Protein AF-A0AAN4SGS4-F1 (afdb_monomer_lite)

Organism: NCBI:txid1339295

pLDDT: mean 74.01, std 14.84, range [43.38, 92.94]

Sequence (80 aa):
MNSDGNKILDAIKRMAADDNKGLRMTTTIVDVKDDPRGSVVGFGTEKVCGDDALAQTMGLPGKYMACAFFIDREELKKYL

Structure (mmCIF, N/CA/C/O backbone):
data_AF-A0AAN4SGS4-F1
#
_entry.id   AF-A0AAN4SGS4-F1
#
loop_
_atom_site.group_PDB
_atom_site.id
_atom_site.type_symbol
_atom_site.label_atom_id
_atom_site.label_alt_id
_atom_site.label_comp_id
_atom_site.label_asym_id
_atom_site.label_entity_id
_atom_site.label_seq_id
_atom_site.pdbx_PDB_ins_code
_atom_site.Cartn_x
_atom_site.Cartn_y
_atom_site.Cartn_z
_atom_site.occupancy
_atom_site.B_iso_or_equiv
_atom_site.auth_seq_id
_atom_site.auth_comp_id
_atom_site.auth_asym_id
_atom_site.auth_atom_id
_atom_site.pdbx_PDB_model_num
ATOM 1 N N . MET A 1 1 ? 10.753 18.292 16.118 1.00 51.69 1 MET A N 1
ATOM 2 C CA . MET A 1 1 ? 10.082 17.084 15.585 1.00 51.69 1 MET A CA 1
ATOM 3 C C . MET A 1 1 ? 8.671 17.473 15.192 1.00 51.69 1 MET A C 1
ATOM 5 O O . MET A 1 1 ? 7.997 18.093 16.001 1.00 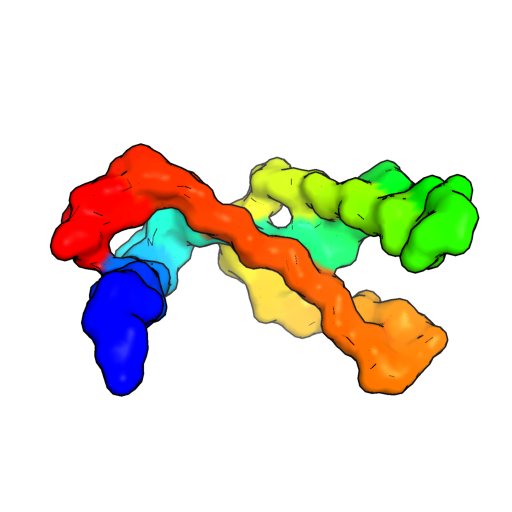51.69 1 MET A O 1
ATOM 9 N N . ASN A 1 2 ? 8.270 17.208 13.948 1.00 57.75 2 ASN A N 1
ATOM 10 C CA . ASN A 1 2 ? 6.972 17.624 13.415 1.00 57.75 2 ASN A CA 1
ATOM 11 C C . ASN A 1 2 ? 5.869 16.745 14.038 1.00 57.75 2 ASN A C 1
ATOM 13 O O . ASN A 1 2 ? 5.791 15.556 13.727 1.00 57.75 2 ASN A O 1
ATOM 17 N N . SER A 1 3 ? 5.088 17.293 14.975 1.00 69.25 3 SER A N 1
ATOM 18 C CA . SER A 1 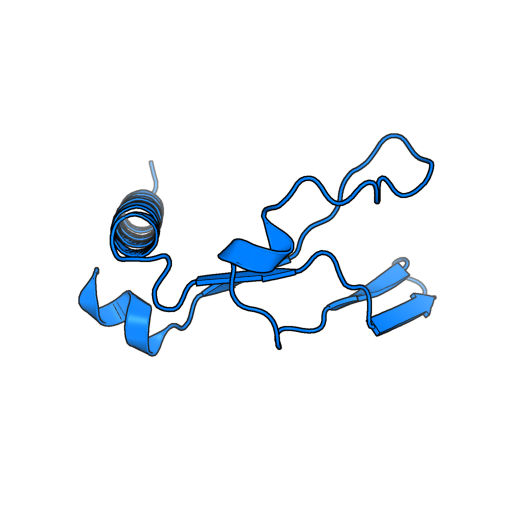3 ? 4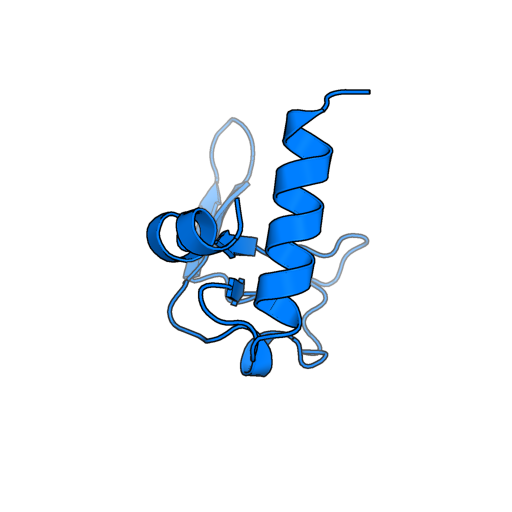.141 16.543 15.821 1.00 69.25 3 SER A CA 1
ATOM 19 C C . SER A 1 3 ? 3.102 15.761 15.023 1.00 69.25 3 SER A C 1
ATOM 21 O O . SER A 1 3 ? 2.672 14.690 15.445 1.00 69.25 3 SER A O 1
ATOM 23 N N . ASP A 1 4 ? 2.731 16.276 13.856 1.00 74.56 4 ASP A N 1
ATOM 24 C CA . ASP A 1 4 ? 1.668 15.709 13.030 1.00 74.56 4 ASP A CA 1
ATOM 25 C C . ASP A 1 4 ? 2.152 14.498 12.228 1.00 74.56 4 ASP A C 1
ATOM 27 O O . ASP A 1 4 ? 1.395 13.553 12.011 1.00 74.56 4 ASP A O 1
ATOM 31 N N . GLY A 1 5 ? 3.444 14.461 11.884 1.00 75.81 5 GLY A N 1
ATOM 32 C CA . GLY A 1 5 ? 4.062 13.294 11.253 1.00 75.81 5 GLY A CA 1
ATOM 33 C C . GLY A 1 5 ? 4.063 12.073 12.175 1.00 75.81 5 GLY A C 1
ATOM 34 O O . GLY A 1 5 ? 3.726 10.974 11.742 1.00 75.81 5 GLY A O 1
ATOM 35 N N . ASN A 1 6 ? 4.357 12.270 13.464 1.00 84.88 6 ASN A N 1
ATOM 36 C CA . ASN A 1 6 ? 4.323 11.181 14.445 1.00 84.88 6 ASN A CA 1
ATOM 37 C C . ASN A 1 6 ? 2.899 10.652 14.662 1.00 84.88 6 ASN A C 1
ATOM 39 O O . ASN A 1 6 ? 2.707 9.440 14.707 1.00 84.88 6 ASN A O 1
ATOM 43 N N . LYS A 1 7 ? 1.893 11.537 14.707 1.00 87.25 7 LYS A N 1
ATOM 44 C CA . LYS A 1 7 ? 0.481 11.134 14.825 1.00 87.25 7 LYS A CA 1
ATOM 45 C C . LYS A 1 7 ? 0.026 10.273 13.650 1.00 87.25 7 LYS A C 1
ATOM 47 O O . LYS A 1 7 ? -0.625 9.255 13.861 1.00 87.25 7 LYS A O 1
ATOM 52 N N . ILE A 1 8 ? 0.400 10.652 12.427 1.00 89.31 8 ILE A N 1
ATOM 53 C CA . ILE A 1 8 ? 0.071 9.876 11.225 1.00 89.31 8 ILE A CA 1
ATOM 54 C C . ILE A 1 8 ? 0.761 8.508 11.262 1.00 89.31 8 ILE A C 1
ATOM 56 O O . ILE A 1 8 ? 0.116 7.500 10.992 1.00 89.31 8 ILE A O 1
ATOM 60 N N . LEU A 1 9 ? 2.039 8.438 11.647 1.00 88.94 9 LEU A N 1
ATOM 61 C CA . LEU A 1 9 ? 2.750 7.159 11.766 1.00 88.94 9 LEU A CA 1
ATOM 62 C C . LEU A 1 9 ? 2.121 6.240 12.821 1.00 88.94 9 LEU A C 1
ATOM 64 O O . LEU A 1 9 ? 1.972 5.042 12.581 1.00 88.94 9 LEU A O 1
ATOM 68 N N . ASP A 1 10 ? 1.710 6.783 13.964 1.00 92.50 10 ASP A N 1
ATOM 69 C CA . ASP A 1 10 ? 1.044 6.005 15.010 1.00 92.50 10 ASP A CA 1
ATOM 70 C C . ASP A 1 10 ? -0.385 5.596 14.622 1.00 92.50 10 ASP A C 1
ATOM 72 O O . ASP A 1 10 ? -0.866 4.545 15.049 1.00 92.50 10 ASP A O 1
ATOM 76 N N . ALA A 1 11 ? -1.070 6.384 13.792 1.00 92.19 11 ALA A N 1
ATOM 77 C CA . ALA A 1 11 ? -2.338 5.995 13.182 1.00 92.19 11 ALA A CA 1
ATOM 78 C C . ALA A 1 11 ? -2.150 4.839 12.186 1.00 92.19 11 ALA A C 1
ATOM 80 O O . ALA A 1 11 ? -2.847 3.834 12.293 1.00 92.19 11 ALA A O 1
ATOM 81 N N . ILE A 1 12 ? -1.146 4.911 11.302 1.00 90.12 12 ILE A N 1
ATOM 82 C CA . ILE A 1 12 ? -0.822 3.833 10.350 1.00 90.12 12 ILE A CA 1
ATOM 83 C C . ILE A 1 12 ? -0.481 2.531 11.086 1.00 90.12 12 ILE A C 1
ATOM 85 O O . ILE A 1 12 ? -0.961 1.471 10.697 1.00 90.12 12 ILE A O 1
ATOM 89 N N . LYS A 1 13 ? 0.292 2.587 12.179 1.00 90.56 13 LYS A N 1
ATOM 90 C CA . LYS A 1 13 ? 0.577 1.398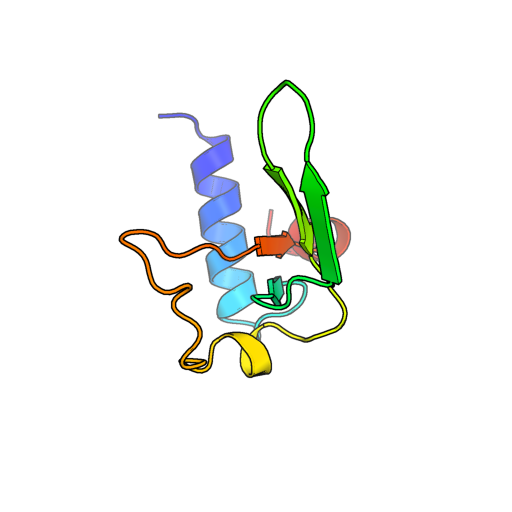 13.005 1.00 90.56 13 LYS A CA 1
ATOM 91 C C . LYS A 1 13 ? -0.694 0.768 13.572 1.00 90.56 13 LYS A C 1
ATOM 93 O O . LYS A 1 13 ? -0.805 -0.454 13.593 1.00 90.56 13 LYS A O 1
ATOM 98 N N . ARG A 1 14 ? -1.646 1.588 14.029 1.00 92.62 14 ARG A N 1
ATOM 99 C CA . ARG A 1 14 ? -2.937 1.104 14.539 1.00 92.62 14 ARG A CA 1
ATOM 100 C C . ARG A 1 14 ? -3.800 0.508 13.428 1.00 92.62 14 ARG A C 1
ATOM 102 O O . ARG A 1 14 ? -4.378 -0.544 13.650 1.00 92.62 14 ARG A O 1
ATOM 109 N N . MET A 1 15 ? -3.813 1.108 12.238 1.00 91.50 15 MET A N 1
ATOM 110 C CA . MET A 1 15 ? -4.477 0.537 11.057 1.00 91.50 15 MET A CA 1
ATOM 111 C C . MET A 1 15 ? -3.857 -0.805 10.641 1.00 91.50 15 MET A C 1
ATOM 113 O O . MET A 1 15 ? -4.575 -1.729 10.286 1.00 91.50 15 MET A O 1
ATOM 117 N N . ALA A 1 16 ? -2.528 -0.944 10.713 1.00 87.62 16 ALA A N 1
ATOM 118 C CA . ALA A 1 16 ? -1.841 -2.205 10.425 1.00 87.62 16 ALA A CA 1
ATOM 119 C C . ALA A 1 16 ? -2.185 -3.299 11.450 1.00 87.62 16 ALA A C 1
ATOM 121 O O . ALA A 1 16 ? -2.348 -4.459 11.082 1.00 87.62 16 ALA A O 1
ATOM 122 N N . ALA A 1 17 ? -2.329 -2.926 12.726 1.00 88.94 17 ALA A N 1
ATOM 123 C CA . ALA A 1 17 ? -2.777 -3.836 13.778 1.00 88.94 17 ALA A CA 1
ATOM 124 C C . ALA A 1 17 ? -4.267 -4.214 13.653 1.00 88.94 17 ALA A C 1
ATOM 126 O O . ALA A 1 17 ? -4.639 -5.310 14.064 1.00 88.94 17 ALA A O 1
ATOM 127 N N . ASP A 1 18 ? -5.097 -3.340 13.073 1.00 87.56 18 ASP A N 1
ATOM 128 C CA . ASP A 1 18 ? -6.507 -3.602 12.749 1.00 87.56 18 ASP A CA 1
ATOM 129 C C . ASP A 1 18 ? -6.654 -4.177 11.329 1.00 87.56 18 ASP A C 1
ATOM 131 O O . ASP A 1 18 ? -7.221 -3.549 10.438 1.00 87.56 18 ASP A O 1
ATOM 135 N N . ASP A 1 19 ? -6.068 -5.356 11.096 1.00 84.75 19 ASP A N 1
ATOM 136 C CA . ASP A 1 19 ? -6.183 -6.125 9.842 1.00 84.75 19 ASP A CA 1
ATOM 137 C C . ASP A 1 19 ? -5.812 -5.339 8.564 1.00 84.75 19 ASP A C 1
ATOM 139 O O . ASP A 1 19 ? -6.388 -5.510 7.490 1.00 84.75 19 ASP A O 1
ATOM 143 N N . ASN A 1 20 ? -4.835 -4.430 8.674 1.00 84.50 20 ASN A N 1
ATOM 144 C CA . ASN A 1 20 ? -4.413 -3.533 7.590 1.00 84.50 20 ASN A CA 1
ATOM 145 C C . ASN A 1 20 ? -5.560 -2.711 6.979 1.00 84.50 20 ASN A C 1
ATOM 147 O O . ASN A 1 20 ? -5.516 -2.336 5.801 1.00 84.50 20 ASN A O 1
ATOM 151 N N . LYS A 1 21 ? -6.602 -2.416 7.756 1.00 83.06 21 LYS A N 1
ATOM 152 C CA . LYS A 1 21 ? -7.809 -1.766 7.256 1.00 83.06 21 LYS A CA 1
ATOM 153 C C . LYS A 1 21 ? -7.502 -0.379 6.701 1.00 83.06 21 LYS A C 1
ATOM 155 O O . LYS A 1 21 ? -6.954 0.483 7.381 1.00 83.06 21 LYS A O 1
ATOM 160 N N . GLY A 1 22 ? -7.854 -0.168 5.433 1.00 85.00 22 GLY A N 1
ATOM 161 C CA . GLY A 1 22 ? -7.576 1.080 4.714 1.00 85.00 22 GLY A CA 1
ATOM 162 C C . GLY A 1 22 ? -6.119 1.254 4.272 1.00 85.00 22 GLY A C 1
ATOM 163 O O . GLY A 1 22 ? -5.795 2.279 3.673 1.00 85.00 22 GLY A O 1
ATOM 164 N N . LEU A 1 23 ? -5.243 0.277 4.518 1.00 87.38 23 LEU A N 1
ATOM 165 C CA . LEU A 1 23 ? -3.876 0.258 4.007 1.00 87.38 23 LEU A CA 1
ATOM 166 C C . LEU A 1 23 ? -3.807 -0.613 2.752 1.00 87.38 23 LEU A C 1
ATOM 168 O O . LEU A 1 23 ? -4.306 -1.740 2.717 1.00 87.38 23 LEU A O 1
ATOM 172 N N . ARG A 1 24 ? -3.157 -0.102 1.707 1.00 83.62 24 ARG A N 1
ATOM 173 C CA . ARG A 1 24 ? -2.843 -0.872 0.500 1.00 83.62 24 ARG A CA 1
ATOM 174 C C . ARG A 1 24 ? -1.383 -0.679 0.145 1.00 83.62 24 ARG A C 1
ATOM 176 O O . ARG A 1 24 ? -0.870 0.436 0.183 1.00 83.62 24 ARG A O 1
ATOM 183 N N . MET A 1 25 ? -0.725 -1.758 -0.236 1.00 78.75 25 MET A N 1
ATOM 184 C CA . MET A 1 25 ? 0.627 -1.722 -0.771 1.00 78.75 25 MET A CA 1
ATOM 185 C C . MET A 1 25 ? 0.598 -2.402 -2.124 1.00 78.75 25 MET A C 1
ATOM 187 O O . MET A 1 25 ? -0.146 -3.356 -2.297 1.00 78.75 25 MET A O 1
ATOM 191 N N . THR A 1 26 ? 1.380 -1.900 -3.069 1.00 72.88 26 THR A N 1
ATOM 192 C CA . THR A 1 26 ? 1.524 -2.523 -4.381 1.00 72.88 26 THR A CA 1
ATOM 193 C C . THR A 1 26 ? 2.961 -2.422 -4.854 1.00 72.88 26 THR A C 1
ATOM 195 O O . THR A 1 26 ? 3.639 -1.397 -4.715 1.00 72.88 26 THR A O 1
ATOM 198 N N . THR A 1 27 ? 3.414 -3.521 -5.431 1.00 69.50 27 THR A N 1
ATOM 199 C CA . THR A 1 27 ? 4.644 -3.641 -6.216 1.00 69.50 27 THR A CA 1
ATOM 200 C C . THR A 1 27 ? 4.324 -3.752 -7.708 1.00 69.50 27 THR A C 1
ATOM 202 O O . THR A 1 27 ? 5.230 -3.815 -8.537 1.00 69.50 27 THR A O 1
ATOM 205 N N . THR A 1 28 ? 3.034 -3.770 -8.066 1.00 69.75 28 THR A N 1
ATOM 206 C CA . THR A 1 28 ? 2.580 -3.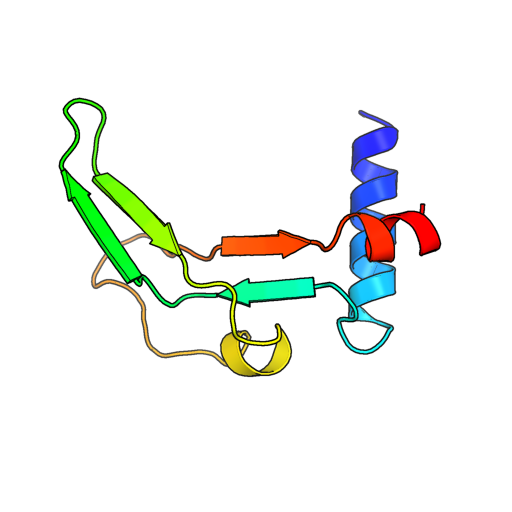956 -9.442 1.00 69.75 28 THR A CA 1
ATOM 207 C C . THR A 1 28 ? 2.708 -2.644 -10.203 1.00 69.75 28 THR A C 1
ATOM 209 O O . THR A 1 28 ? 1.935 -1.701 -10.002 1.00 69.75 28 THR A O 1
ATOM 212 N N . ILE A 1 29 ? 3.682 -2.608 -11.108 1.00 70.94 29 ILE A N 1
ATOM 213 C CA . ILE A 1 29 ? 3.854 -1.523 -12.068 1.00 70.94 29 ILE A CA 1
ATOM 214 C C . ILE A 1 29 ? 2.897 -1.766 -13.234 1.00 70.94 29 ILE A C 1
ATOM 216 O O . ILE A 1 29 ? 3.015 -2.767 -13.938 1.00 70.94 29 ILE A O 1
ATOM 220 N N . VAL A 1 30 ? 1.942 -0.859 -13.425 1.00 74.19 30 VAL A N 1
ATOM 221 C CA . VAL A 1 30 ? 0.943 -0.951 -14.505 1.00 74.19 30 VAL A CA 1
ATOM 222 C C . VAL A 1 30 ? 1.346 -0.160 -15.748 1.00 74.19 30 VAL A C 1
ATOM 224 O O . VAL A 1 30 ? 0.808 -0.407 -16.822 1.00 74.19 30 VAL A O 1
ATOM 227 N N . ASP A 1 31 ? 2.279 0.786 -15.611 1.00 72.31 31 ASP A N 1
ATOM 228 C CA . ASP A 1 31 ? 2.767 1.623 -16.708 1.00 72.31 31 ASP A CA 1
ATOM 229 C C . ASP A 1 31 ? 4.158 2.190 -16.380 1.00 72.31 31 ASP A C 1
ATOM 231 O O . ASP A 1 31 ? 4.430 2.547 -15.229 1.00 72.31 31 ASP A O 1
ATOM 235 N N . VAL A 1 32 ? 5.023 2.303 -17.388 1.00 74.81 32 VAL A N 1
ATOM 236 C CA . VAL A 1 32 ? 6.306 3.018 -17.306 1.00 74.81 32 VAL A CA 1
ATOM 237 C C . VAL A 1 32 ? 6.423 3.898 -18.539 1.00 74.81 32 VAL A C 1
ATOM 239 O O . VAL A 1 32 ? 6.446 3.400 -19.663 1.00 74.81 32 VAL A O 1
ATOM 242 N N . LYS A 1 33 ? 6.509 5.210 -18.324 1.00 77.75 33 LYS A N 1
ATOM 243 C CA . LYS A 1 33 ? 6.673 6.203 -19.389 1.00 77.75 33 LYS A CA 1
ATOM 244 C C . LYS A 1 33 ? 7.960 6.978 -19.197 1.00 77.75 33 LYS A C 1
ATOM 246 O O . LYS A 1 33 ? 8.251 7.428 -18.090 1.00 77.75 33 LYS A O 1
ATOM 251 N N . ASP A 1 34 ? 8.686 7.185 -20.285 1.00 77.12 34 ASP A N 1
ATOM 252 C CA . ASP A 1 34 ? 9.854 8.056 -20.286 1.00 77.12 34 ASP A CA 1
ATOM 253 C C . ASP A 1 34 ? 9.407 9.524 -20.390 1.00 77.12 34 ASP A C 1
ATOM 255 O O . ASP A 1 34 ? 8.728 9.923 -21.337 1.00 77.12 34 ASP A O 1
ATOM 259 N N . ASP A 1 35 ? 9.769 10.330 -19.390 1.00 82.56 35 ASP A N 1
ATOM 260 C CA . ASP A 1 35 ? 9.572 11.781 -19.328 1.00 82.56 35 ASP A CA 1
ATOM 261 C C . ASP A 1 35 ? 10.961 12.452 -19.304 1.00 82.56 35 ASP A C 1
ATOM 263 O O . ASP A 1 35 ? 11.917 11.882 -18.772 1.00 82.56 35 ASP A O 1
ATOM 267 N N . PRO A 1 36 ? 11.129 13.671 -19.846 1.00 80.00 36 PRO A N 1
ATOM 268 C CA . PRO A 1 36 ? 12.408 14.388 -19.783 1.00 80.00 36 PRO A CA 1
ATOM 269 C C . PRO A 1 36 ? 12.987 14.567 -18.365 1.00 80.00 36 PRO A C 1
ATOM 271 O O . PRO A 1 36 ? 14.177 14.840 -18.220 1.00 80.00 36 PRO A O 1
ATOM 274 N N . ARG A 1 37 ? 12.169 14.425 -17.312 1.00 79.50 37 ARG A N 1
ATOM 275 C CA . ARG A 1 37 ? 12.565 14.471 -15.893 1.00 79.50 37 ARG A CA 1
ATOM 276 C C . ARG A 1 37 ? 12.930 13.096 -15.311 1.00 79.50 37 ARG A C 1
ATOM 278 O O . ARG A 1 37 ? 13.349 13.038 -14.156 1.00 79.50 37 ARG A O 1
ATOM 285 N N . GLY A 1 38 ? 12.766 12.011 -16.069 1.00 76.12 38 GLY A N 1
ATOM 286 C CA . GLY A 1 38 ? 13.009 10.624 -15.658 1.00 76.12 38 GLY A CA 1
ATOM 287 C C . GLY A 1 38 ? 11.840 9.684 -15.980 1.00 76.12 38 GLY A C 1
ATOM 288 O O . GLY A 1 38 ? 10.911 10.047 -16.693 1.00 76.12 38 GLY A O 1
ATOM 289 N N . SER A 1 39 ? 11.865 8.462 -15.447 1.00 72.00 39 SER A N 1
ATOM 290 C CA . SER A 1 39 ? 10.779 7.496 -15.663 1.00 72.00 39 SER A CA 1
ATOM 291 C C . SER A 1 39 ? 9.587 7.781 -14.743 1.00 72.00 39 SER A C 1
ATOM 293 O O . SER A 1 39 ? 9.732 7.869 -13.522 1.00 72.00 39 SER A O 1
ATOM 295 N N . VAL A 1 40 ? 8.392 7.887 -15.321 1.00 76.69 40 VAL A N 1
ATOM 296 C CA . VAL A 1 40 ? 7.120 7.966 -14.596 1.00 76.69 40 VAL A CA 1
ATOM 297 C C . VAL A 1 40 ? 6.555 6.557 -14.463 1.00 76.69 40 VAL A C 1
ATOM 299 O O . VAL A 1 40 ? 6.266 5.907 -15.465 1.00 76.69 40 VAL A O 1
ATOM 302 N N . VAL A 1 41 ? 6.395 6.094 -13.222 1.00 73.31 41 VAL A N 1
ATOM 303 C CA . VAL A 1 41 ? 5.914 4.745 -12.897 1.00 73.31 41 VAL A CA 1
ATOM 304 C C . VAL A 1 41 ? 4.483 4.823 -12.369 1.00 73.31 41 VAL A C 1
ATOM 306 O O . VAL A 1 41 ? 4.218 5.494 -11.370 1.00 73.31 41 VAL A O 1
ATOM 309 N N . GLY A 1 42 ? 3.557 4.144 -13.043 1.00 72.25 42 GLY A N 1
ATOM 310 C CA . GLY A 1 42 ? 2.178 3.968 -12.598 1.00 72.25 42 GLY A CA 1
ATOM 311 C C . GLY A 1 42 ? 2.037 2.726 -11.721 1.00 72.25 42 GLY A C 1
ATOM 312 O O . GLY A 1 42 ? 2.520 1.654 -12.081 1.00 72.25 42 GLY A O 1
ATOM 313 N N . PHE A 1 43 ? 1.332 2.855 -10.596 1.00 75.00 43 PHE A N 1
ATOM 314 C CA . PHE A 1 43 ? 1.081 1.763 -9.654 1.00 75.00 43 PHE A CA 1
ATOM 315 C C . PHE A 1 43 ? -0.411 1.430 -9.588 1.00 75.00 43 PHE A C 1
ATOM 317 O O . PHE A 1 43 ? -1.241 2.323 -9.416 1.00 75.00 43 PHE A O 1
ATOM 324 N N . GLY A 1 44 ? -0.750 0.145 -9.699 1.00 71.19 44 GLY A N 1
ATOM 325 C CA . GLY A 1 44 ? -2.124 -0.335 -9.526 1.00 71.19 44 GLY A CA 1
ATOM 326 C C . GLY A 1 44 ? -2.460 -0.542 -8.049 1.00 71.19 44 GLY A C 1
ATOM 327 O O . GLY A 1 44 ? -1.686 -1.169 -7.336 1.00 71.19 44 GLY A O 1
ATOM 328 N N . THR A 1 45 ? -3.611 -0.053 -7.581 1.00 68.38 45 THR A N 1
ATOM 329 C CA . THR A 1 45 ? -3.993 -0.044 -6.150 1.00 68.38 45 THR A CA 1
ATOM 330 C C . THR A 1 45 ? -5.020 -1.113 -5.770 1.00 68.38 45 THR A C 1
ATOM 332 O O . THR A 1 45 ? -5.623 -1.046 -4.699 1.00 68.38 45 THR A O 1
ATOM 335 N N . GLU A 1 46 ? -5.280 -2.078 -6.651 1.00 67.88 46 GLU A N 1
ATOM 336 C CA . GLU A 1 46 ? -6.438 -2.973 -6.523 1.00 67.88 46 GLU A CA 1
ATOM 337 C C . GLU A 1 46 ? -6.288 -4.041 -5.431 1.00 67.88 46 GLU A C 1
ATOM 339 O O . GLU A 1 46 ? -7.295 -4.534 -4.927 1.00 67.88 46 GLU A O 1
ATOM 344 N N . LYS A 1 47 ? -5.058 -4.358 -5.017 1.00 63.25 47 LYS A N 1
ATOM 345 C CA . LYS A 1 47 ? -4.775 -5.411 -4.036 1.00 63.25 47 LYS A CA 1
ATOM 346 C C . LYS A 1 47 ? -4.686 -4.875 -2.605 1.00 63.25 47 LYS A C 1
ATOM 348 O O . LYS A 1 47 ? -4.292 -3.733 -2.360 1.00 63.25 47 LYS A O 1
ATOM 353 N N . VAL A 1 48 ? -5.090 -5.713 -1.652 1.00 63.47 48 VAL A N 1
ATOM 354 C CA . VAL A 1 48 ? -5.002 -5.430 -0.211 1.00 63.47 48 VAL A CA 1
ATOM 355 C C . VAL A 1 48 ? -3.562 -5.652 0.254 1.00 63.47 48 VAL A C 1
ATOM 357 O O . VAL A 1 48 ? -2.859 -6.508 -0.280 1.00 63.47 48 VAL A O 1
ATOM 360 N N . CYS A 1 49 ? -3.117 -4.892 1.261 1.00 64.44 49 CYS A N 1
ATOM 361 C CA . CYS A 1 49 ? -1.727 -4.892 1.727 1.00 64.44 49 CYS A CA 1
ATOM 362 C C . CYS A 1 49 ? -1.167 -6.291 2.053 1.00 64.44 49 CYS A C 1
ATOM 364 O O . CYS A 1 49 ? 0.021 -6.515 1.847 1.00 64.44 49 CYS A O 1
ATOM 366 N N . GLY A 1 50 ? -1.996 -7.223 2.537 1.00 58.19 50 GLY A N 1
ATOM 367 C CA . GLY A 1 50 ? -1.566 -8.576 2.909 1.00 58.19 50 GLY A CA 1
ATOM 368 C C . GLY A 1 50 ? -1.015 -9.410 1.746 1.00 58.19 50 GLY A C 1
ATOM 369 O O . GLY A 1 50 ? -0.009 -10.094 1.921 1.00 58.19 50 GLY A O 1
ATOM 370 N N . ASP A 1 51 ? -1.610 -9.302 0.555 1.00 59.78 51 ASP A N 1
ATOM 371 C CA . ASP A 1 51 ? -1.231 -10.127 -0.605 1.00 59.78 51 ASP A CA 1
ATOM 372 C C . ASP A 1 51 ? 0.062 -9.636 -1.277 1.00 59.78 51 ASP A C 1
ATOM 374 O O . ASP A 1 51 ? 0.857 -10.428 -1.788 1.00 59.78 51 ASP A O 1
ATOM 378 N N . ASP A 1 52 ? 0.299 -8.322 -1.245 1.00 58.09 52 ASP A N 1
ATOM 379 C CA . ASP A 1 52 ? 1.485 -7.685 -1.832 1.00 58.09 52 ASP A CA 1
ATOM 380 C C . ASP A 1 52 ? 2.638 -7.507 -0.822 1.00 58.09 52 ASP A C 1
ATOM 382 O O . ASP A 1 52 ? 3.761 -7.208 -1.227 1.00 58.09 52 ASP A O 1
ATOM 386 N N . ALA A 1 53 ? 2.399 -7.719 0.482 1.00 51.19 53 ALA A N 1
ATOM 387 C CA . ALA A 1 53 ? 3.436 -7.744 1.525 1.00 51.19 53 ALA A CA 1
ATOM 388 C C . ALA A 1 53 ? 4.194 -9.071 1.626 1.00 51.19 53 ALA A C 1
ATOM 390 O O . ALA A 1 53 ? 5.202 -9.158 2.334 1.00 51.19 53 ALA A O 1
ATOM 391 N N . LEU A 1 54 ? 3.751 -10.099 0.901 1.00 48.28 54 LEU A N 1
ATOM 392 C CA . LEU A 1 54 ? 4.575 -11.273 0.661 1.00 48.28 54 LEU A CA 1
ATOM 393 C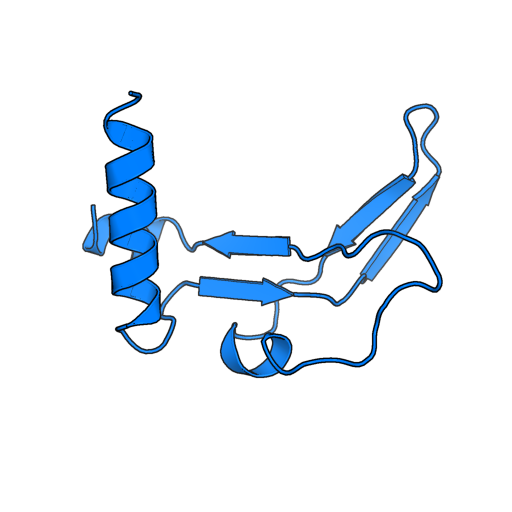 C . LEU A 1 54 ? 5.827 -10.840 -0.103 1.00 48.28 54 LEU A C 1
ATOM 395 O O . LEU A 1 54 ? 5.756 -9.970 -0.967 1.00 48.28 54 LEU A O 1
ATOM 399 N N . ALA A 1 55 ? 6.972 -11.448 0.216 1.00 43.38 55 ALA A N 1
ATOM 400 C CA . ALA A 1 55 ? 8.226 -11.239 -0.498 1.00 43.38 55 ALA A CA 1
ATOM 401 C C . ALA A 1 55 ? 8.074 -11.694 -1.958 1.00 43.38 55 ALA A C 1
ATOM 403 O O . ALA A 1 55 ? 8.480 -12.791 -2.341 1.00 43.38 55 ALA A O 1
ATOM 404 N N . GLN A 1 56 ? 7.447 -10.863 -2.784 1.00 45.31 56 GLN A N 1
ATOM 405 C CA . GLN A 1 56 ? 7.430 -11.053 -4.213 1.00 45.31 56 GLN A CA 1
ATOM 406 C C . GLN A 1 56 ? 8.868 -10.856 -4.661 1.00 45.31 56 GLN A C 1
ATOM 408 O O . GLN A 1 56 ? 9.511 -9.850 -4.359 1.00 45.31 56 GLN A O 1
ATOM 413 N N . THR A 1 57 ? 9.392 -11.859 -5.348 1.00 44.00 57 THR A N 1
ATOM 414 C CA . THR A 1 57 ? 10.747 -11.930 -5.897 1.00 44.00 57 THR A CA 1
ATOM 415 C C . THR A 1 57 ? 10.906 -10.950 -7.069 1.00 44.00 57 THR A C 1
ATOM 417 O O . THR A 1 57 ? 11.423 -11.292 -8.121 1.00 44.00 57 THR A O 1
ATOM 420 N N . MET A 1 58 ? 10.425 -9.718 -6.918 1.00 44.97 58 MET A N 1
ATOM 421 C CA . MET A 1 58 ? 10.553 -8.631 -7.877 1.00 44.97 58 MET A CA 1
ATOM 422 C C . MET A 1 58 ? 11.415 -7.538 -7.263 1.00 44.97 58 MET A C 1
ATOM 424 O O . MET A 1 58 ? 10.998 -6.408 -7.027 1.00 44.97 58 MET A O 1
ATOM 428 N N . GLY A 1 59 ? 12.678 -7.894 -7.041 1.00 43.78 59 GLY A N 1
ATOM 429 C CA . GLY A 1 59 ? 13.717 -6.926 -7.323 1.00 43.78 59 GLY A CA 1
ATOM 430 C C . GLY A 1 59 ? 13.696 -6.701 -8.830 1.00 43.78 59 GLY A C 1
ATOM 431 O O . GLY A 1 59 ? 13.950 -7.632 -9.593 1.00 43.78 59 GLY A O 1
ATOM 432 N N . LEU A 1 60 ? 13.410 -5.475 -9.268 1.00 44.66 60 LEU A N 1
ATOM 433 C CA . LEU A 1 60 ? 14.009 -4.999 -10.514 1.00 44.66 60 LEU A CA 1
ATOM 434 C C . LEU A 1 60 ? 15.493 -5.406 -10.464 1.00 44.66 60 LEU A C 1
ATOM 436 O O . LEU A 1 60 ? 16.110 -5.203 -9.415 1.00 44.66 60 LEU A O 1
ATOM 440 N N . PRO A 1 61 ? 16.082 -6.014 -11.507 1.00 44.00 61 PRO A N 1
ATOM 441 C CA . PRO A 1 61 ? 17.509 -6.307 -11.500 1.00 44.00 61 PRO A CA 1
ATOM 442 C C . PRO A 1 61 ? 18.268 -4.980 -11.350 1.00 44.00 61 PRO A C 1
ATOM 444 O O . PRO A 1 61 ? 18.400 -4.209 -12.296 1.00 44.00 61 PRO A O 1
ATOM 447 N N . GLY A 1 62 ? 18.687 -4.661 -10.123 1.00 53.03 62 GLY A N 1
ATOM 448 C CA . GLY A 1 62 ? 19.194 -3.340 -9.776 1.00 53.03 62 GLY A CA 1
ATOM 449 C C . GLY A 1 62 ? 19.289 -3.095 -8.268 1.00 53.03 62 GLY A C 1
ATOM 450 O O . GLY A 1 62 ? 18.643 -3.744 -7.454 1.00 53.03 62 GLY A O 1
ATOM 451 N N . LYS A 1 63 ? 20.115 -2.114 -7.897 1.00 54.81 63 LYS A N 1
ATOM 452 C CA . LYS A 1 63 ? 20.448 -1.689 -6.522 1.00 54.81 63 LYS A CA 1
ATOM 453 C C . LYS A 1 63 ? 19.247 -1.206 -5.677 1.00 54.81 63 LYS A C 1
ATOM 455 O O . LYS A 1 63 ? 19.419 -0.952 -4.487 1.00 54.81 63 LYS A O 1
ATOM 460 N N . TYR A 1 64 ? 18.064 -1.033 -6.268 1.00 53.41 64 TYR A N 1
ATOM 461 C CA . TYR A 1 64 ? 16.952 -0.282 -5.679 1.00 53.41 64 TYR A CA 1
ATOM 462 C C . TYR A 1 64 ? 15.639 -1.075 -5.688 1.00 53.41 64 TYR A C 1
ATOM 464 O O . TYR A 1 64 ? 15.324 -1.758 -6.658 1.00 53.41 64 TYR A O 1
ATOM 472 N N . MET A 1 65 ? 14.862 -0.932 -4.612 1.00 64.81 65 MET A N 1
ATOM 473 C CA . MET A 1 65 ? 13.512 -1.478 -4.448 1.00 64.81 65 MET A CA 1
ATOM 474 C C . MET A 1 65 ? 12.499 -0.329 -4.487 1.00 64.81 65 MET A C 1
ATOM 476 O O . MET A 1 65 ? 12.738 0.714 -3.876 1.00 64.81 65 MET A O 1
ATOM 480 N N . ALA A 1 66 ? 11.378 -0.521 -5.183 1.00 67.31 66 ALA A N 1
ATOM 481 C CA . ALA A 1 66 ? 10.277 0.435 -5.232 1.00 67.31 66 ALA A CA 1
ATOM 482 C C . ALA A 1 66 ? 8.965 -0.253 -4.838 1.00 67.31 66 ALA A C 1
ATOM 484 O O . ALA A 1 66 ? 8.613 -1.293 -5.390 1.00 67.31 66 ALA A O 1
ATOM 485 N N . CYS A 1 67 ? 8.241 0.344 -3.896 1.00 72.06 67 CYS A N 1
ATOM 486 C CA . CYS A 1 67 ? 6.879 -0.024 -3.536 1.00 72.06 67 CYS A CA 1
ATOM 487 C C . CYS A 1 67 ? 6.055 1.254 -3.367 1.00 72.06 67 CYS A C 1
ATOM 489 O O . CYS A 1 67 ? 6.586 2.305 -2.994 1.00 72.06 67 CYS A O 1
ATOM 491 N N . ALA A 1 68 ? 4.761 1.169 -3.652 1.00 76.38 68 ALA A N 1
ATOM 492 C CA . ALA A 1 68 ? 3.835 2.261 -3.409 1.00 76.38 68 ALA A CA 1
ATOM 493 C C . ALA A 1 68 ? 2.884 1.875 -2.276 1.00 76.38 68 ALA A C 1
ATOM 495 O O . ALA A 1 68 ? 2.278 0.803 -2.288 1.00 76.38 68 ALA A O 1
ATOM 496 N N . PHE A 1 69 ? 2.785 2.761 -1.287 1.00 81.00 69 PHE A N 1
ATOM 497 C CA . PHE A 1 69 ? 1.934 2.599 -0.117 1.00 81.00 69 PHE A CA 1
ATOM 498 C C . PHE A 1 69 ? 0.812 3.631 -0.163 1.00 81.00 69 PHE A C 1
ATOM 500 O O . PHE A 1 69 ? 1.058 4.836 -0.249 1.00 81.00 69 PHE A O 1
ATOM 507 N N . PHE A 1 70 ? -0.422 3.151 -0.113 1.00 84.81 70 PHE A N 1
ATOM 508 C CA . PHE A 1 70 ? -1.634 3.943 -0.213 1.00 84.81 70 PHE A CA 1
ATOM 509 C C . PHE A 1 70 ? -2.417 3.826 1.086 1.00 84.81 70 PHE A C 1
ATOM 511 O O . PHE A 1 70 ? -2.590 2.739 1.637 1.00 84.81 70 PHE A O 1
ATOM 518 N N . ILE A 1 71 ? -2.910 4.967 1.555 1.00 88.06 71 ILE A N 1
ATOM 519 C CA . ILE A 1 71 ? -3.710 5.064 2.770 1.00 88.06 71 ILE A CA 1
ATOM 520 C C . ILE A 1 71 ? -5.061 5.645 2.381 1.00 88.06 71 ILE A C 1
ATOM 522 O O . ILE A 1 71 ? -5.130 6.746 1.824 1.00 88.06 71 ILE A O 1
ATOM 526 N N . ASP A 1 72 ? -6.127 4.922 2.700 1.00 89.75 72 ASP A N 1
ATOM 527 C CA . ASP A 1 72 ? -7.478 5.459 2.673 1.00 89.75 72 ASP A CA 1
ATOM 528 C C . ASP A 1 72 ? -7.591 6.572 3.721 1.00 89.75 72 ASP A C 1
ATOM 530 O O . ASP A 1 72 ? -7.488 6.348 4.929 1.00 89.75 72 ASP A O 1
ATOM 534 N N . ARG A 1 73 ? -7.785 7.803 3.245 1.00 90.62 73 ARG A N 1
ATOM 535 C CA . ARG A 1 73 ? -7.875 8.984 4.103 1.00 90.62 73 ARG A CA 1
ATOM 536 C C . ARG A 1 73 ? -9.139 9.005 4.955 1.00 90.62 73 ARG A C 1
ATOM 538 O O . ARG A 1 73 ? -9.103 9.610 6.022 1.00 90.62 73 ARG A O 1
ATOM 545 N N . GLU A 1 74 ? -10.233 8.392 4.512 1.00 92.94 74 GLU A N 1
ATOM 546 C CA . GLU A 1 74 ? -11.461 8.316 5.309 1.00 92.94 74 GLU A CA 1
ATOM 547 C C . GLU A 1 74 ? -11.314 7.297 6.436 1.00 92.94 74 GLU A C 1
ATOM 549 O O . GLU A 1 74 ? -11.740 7.558 7.561 1.00 92.94 74 GLU A O 1
ATOM 554 N N . GLU A 1 75 ? -10.639 6.178 6.171 1.00 90.50 75 GLU A N 1
ATOM 555 C CA . GLU A 1 75 ? -10.312 5.213 7.220 1.00 90.50 75 GLU A CA 1
ATOM 556 C C . GLU A 1 75 ? -9.305 5.807 8.212 1.00 90.50 75 GLU A C 1
ATOM 558 O O . GLU A 1 75 ? -9.531 5.733 9.417 1.00 90.50 75 GLU A O 1
ATOM 563 N N . LEU A 1 76 ? -8.264 6.498 7.729 1.00 91.19 76 LEU A N 1
ATOM 564 C CA . LEU A 1 76 ? -7.243 7.145 8.562 1.00 91.19 76 LEU A CA 1
ATOM 565 C C . LEU A 1 76 ? -7.836 8.100 9.609 1.00 91.19 76 LEU A C 1
ATOM 567 O O . LEU A 1 76 ? -7.357 8.128 10.741 1.00 91.19 76 LEU A O 1
ATOM 571 N N . LYS A 1 77 ? -8.896 8.849 9.274 1.00 92.44 77 LYS A N 1
ATOM 572 C CA . LYS A 1 77 ? -9.568 9.771 10.213 1.00 92.44 77 LYS A CA 1
ATOM 573 C C . LYS A 1 77 ? -10.082 9.085 11.478 1.00 92.44 77 LYS A C 1
ATOM 575 O O . LYS A 1 77 ? -10.228 9.753 12.490 1.00 92.44 77 LYS A O 1
ATOM 580 N N . LYS A 1 78 ? -10.350 7.776 11.443 1.00 92.69 78 LYS A N 1
ATOM 581 C CA . LYS A 1 78 ? -10.800 7.005 12.615 1.00 92.69 78 LYS A CA 1
ATOM 582 C C . LYS A 1 78 ? -9.673 6.746 13.619 1.00 92.69 78 LYS A C 1
ATOM 584 O O . LYS A 1 78 ? -9.941 6.357 14.751 1.00 92.69 78 LYS A O 1
ATOM 589 N N . TYR A 1 79 ? -8.426 6.955 13.198 1.00 87.75 79 TYR A N 1
ATOM 590 C CA . TYR A 1 79 ? -7.220 6.696 13.977 1.00 87.75 79 TYR A CA 1
ATOM 591 C C . TYR A 1 79 ? -6.451 7.979 14.315 1.00 87.75 79 TYR A C 1
ATOM 593 O O . TYR A 1 79 ? -5.509 7.909 15.101 1.00 87.75 79 TYR A O 1
ATOM 601 N N . LEU A 1 80 ? -6.810 9.132 13.747 1.00 86.12 80 LEU A N 1
ATOM 602 C CA . LEU A 1 80 ? -6.223 10.436 14.087 1.00 86.12 80 LEU A CA 1
ATOM 603 C C . LEU A 1 80 ? -6.913 11.054 15.306 1.00 86.12 80 LEU A C 1
ATOM 605 O O . LEU A 1 80 ? -6.170 11.630 16.132 1.00 86.12 80 LEU A O 1
#

Foldseek 3Di:
DPPVVVLLVQLQVVCVVVVVVQKFKFPDFPDWDQDPVGIDTDTDGPDGRVVRVPPDVDDPPDPDGDMDMGGDPVSSVVRD

Radius of gyration: 14.95 Å; chains: 1; bounding box: 32×30×36 Å

Secondary structure (DSSP, 8-state):
--HHHHHHHHHHHHHHHTTTTTEEEE--EEEEEEETTEEEEEE---S-HHHHSS--S---SSS----EEEE-HHHHTTT-